Protein AF-A0A529PPK9-F1 (afdb_monomer_lite)

Radius of gyration: 27.3 Å; chains: 1; bounding box: 68×20×69 Å

Secondary structure (DSSP, 8-state):
-------PPP-------------------SPPPBTTB-GGG------------TT----THHHHHHHHHHHT-

Sequence (73 aa):
MTELTPSAINGQAAQTKAAAVKTATRTATGMAAQGLYDPRNEHDACGVGFIVNMKGVKSHQIVKDGLAVLENL

Structure (mmCIF, N/CA/C/O backbone):
data_AF-A0A529PPK9-F1
#
_entry.id   AF-A0A529PPK9-F1
#
loop_
_atom_site.group_PDB
_atom_site.id
_atom_site.type_symbol
_atom_site.label_atom_id
_atom_site.label_alt_id
_atom_site.label_comp_id
_atom_site.label_asym_id
_atom_site.label_entity_id
_atom_site.label_seq_id
_atom_site.pdbx_PDB_ins_code
_atom_site.Cartn_x
_atom_site.Cartn_y
_atom_site.Cartn_z
_atom_site.occupancy
_atom_site.B_iso_or_equiv
_atom_site.auth_seq_id
_atom_site.auth_comp_id
_atom_site.auth_asym_id
_atom_site.auth_atom_id
_atom_site.pdbx_PDB_model_num
ATOM 1 N N . MET A 1 1 ? 55.250 4.612 -23.692 1.00 43.12 1 MET A N 1
ATOM 2 C CA . MET A 1 1 ? 55.013 5.069 -25.075 1.00 43.12 1 MET A CA 1
ATOM 3 C C . MET A 1 1 ? 53.696 4.472 -25.508 1.00 43.12 1 MET A C 1
ATOM 5 O O . MET A 1 1 ? 53.511 3.273 -25.367 1.00 43.12 1 MET A O 1
ATOM 9 N N . THR A 1 2 ? 52.760 5.344 -25.842 1.00 43.88 2 THR A N 1
ATOM 10 C CA . THR A 1 2 ? 51.328 5.091 -25.978 1.00 43.88 2 THR A CA 1
ATOM 11 C C . THR A 1 2 ? 51.023 4.543 -27.369 1.00 43.88 2 THR A C 1
ATOM 13 O O . THR A 1 2 ? 51.269 5.245 -28.342 1.00 43.88 2 THR A O 1
ATOM 16 N N . GLU A 1 3 ? 50.455 3.345 -27.477 1.00 46.69 3 GLU A N 1
ATOM 17 C CA . GLU A 1 3 ? 49.855 2.874 -28.732 1.00 46.69 3 GLU A CA 1
ATOM 18 C C . GLU A 1 3 ? 48.364 3.242 -28.712 1.00 46.69 3 GLU A C 1
ATOM 20 O O . GLU A 1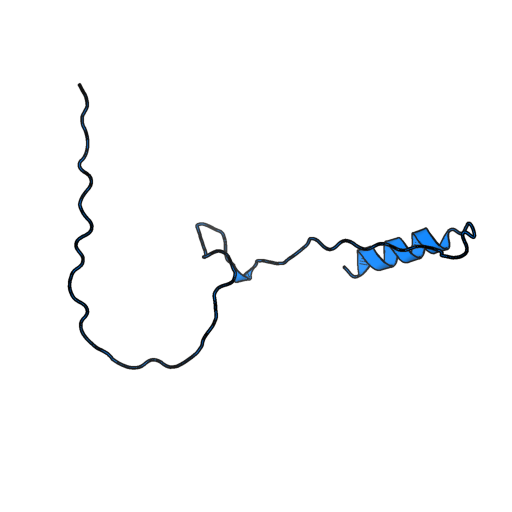 3 ? 47.537 2.558 -28.109 1.00 46.69 3 GLU A O 1
ATOM 25 N N . LEU A 1 4 ? 48.038 4.392 -29.314 1.00 55.16 4 LEU A N 1
ATOM 26 C CA . LEU A 1 4 ? 46.671 4.766 -29.672 1.00 55.16 4 LEU A CA 1
ATOM 27 C C . LEU A 1 4 ? 46.245 3.945 -30.894 1.00 55.16 4 LEU A C 1
ATOM 29 O O . LEU A 1 4 ? 46.654 4.232 -32.017 1.00 55.16 4 LEU A O 1
ATOM 33 N N . THR A 1 5 ? 45.363 2.972 -30.697 1.00 56.22 5 THR A N 1
ATOM 34 C CA . THR A 1 5 ? 44.566 2.406 -31.791 1.00 56.22 5 THR A CA 1
ATOM 35 C C . THR A 1 5 ? 43.581 3.460 -32.325 1.00 56.22 5 THR A C 1
ATOM 37 O O . THR A 1 5 ? 42.907 4.119 -31.528 1.00 56.22 5 THR A O 1
ATOM 40 N N . PRO A 1 6 ? 43.487 3.648 -33.653 1.00 53.97 6 PRO A N 1
ATOM 41 C CA . PRO A 1 6 ? 42.784 4.772 -34.261 1.00 53.97 6 PRO A CA 1
ATOM 42 C C . PRO A 1 6 ? 41.261 4.584 -34.258 1.00 53.97 6 PRO A C 1
ATOM 44 O O . PRO A 1 6 ? 40.741 3.550 -34.677 1.00 53.97 6 PRO A O 1
ATOM 47 N N . SER A 1 7 ? 40.542 5.632 -33.846 1.00 49.06 7 SER A N 1
ATOM 48 C CA . SER A 1 7 ? 39.103 5.791 -34.065 1.00 49.06 7 SER A CA 1
ATOM 49 C C . SER A 1 7 ? 38.807 5.818 -35.566 1.00 49.06 7 SER A C 1
ATOM 51 O O . SER A 1 7 ? 39.014 6.833 -36.233 1.00 49.06 7 SER A O 1
ATOM 53 N N . ALA A 1 8 ? 38.327 4.696 -36.103 1.00 54.28 8 ALA A N 1
ATOM 54 C CA . ALA A 1 8 ? 37.806 4.632 -37.457 1.00 54.28 8 ALA A CA 1
ATOM 55 C C . ALA A 1 8 ? 36.478 5.397 -37.529 1.00 54.28 8 ALA A C 1
ATOM 57 O O . ALA A 1 8 ? 35.489 5.076 -36.872 1.00 54.28 8 ALA A O 1
ATOM 58 N N . ILE A 1 9 ? 36.526 6.454 -38.326 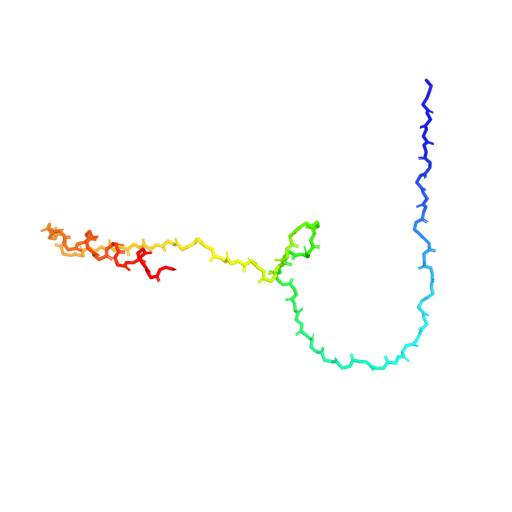1.00 46.88 9 ILE A N 1
ATOM 59 C CA . ILE A 1 9 ? 35.458 7.367 -38.696 1.00 46.88 9 ILE A CA 1
ATOM 60 C C . ILE A 1 9 ? 34.237 6.633 -39.269 1.00 46.88 9 ILE A C 1
ATOM 62 O O . ILE A 1 9 ? 34.328 5.856 -40.219 1.00 46.88 9 ILE A O 1
ATOM 66 N N . ASN A 1 10 ? 33.068 6.933 -38.705 1.00 50.44 10 ASN A N 1
ATOM 67 C CA . ASN A 1 10 ? 31.776 6.624 -39.303 1.00 50.44 10 ASN A CA 1
ATOM 68 C C . ASN A 1 10 ? 31.691 7.264 -40.695 1.00 50.44 10 ASN A C 1
ATOM 70 O O . ASN A 1 10 ? 31.698 8.487 -40.828 1.00 50.44 10 ASN A O 1
ATOM 74 N N . GLY A 1 11 ? 31.569 6.427 -41.720 1.00 43.31 11 GLY A N 1
ATOM 75 C CA . GLY A 1 11 ? 31.389 6.839 -43.105 1.00 43.31 11 GLY A CA 1
ATOM 76 C C . GLY A 1 11 ? 30.513 5.843 -43.851 1.00 43.31 11 GLY A C 1
ATOM 77 O O . GLY A 1 11 ? 30.983 5.175 -44.763 1.00 43.31 11 GLY A O 1
ATOM 78 N N . GLN A 1 12 ? 29.242 5.721 -43.462 1.00 45.75 12 GLN A N 1
ATOM 79 C CA . GLN A 1 12 ? 28.233 5.078 -44.305 1.00 45.75 12 GLN A CA 1
ATOM 80 C C . GLN A 1 12 ? 27.416 6.157 -45.008 1.00 45.75 12 GLN A C 1
ATOM 82 O O . GLN A 1 12 ? 26.433 6.689 -44.496 1.00 45.75 12 GLN A O 1
ATOM 87 N N . ALA A 1 13 ? 27.902 6.496 -46.198 1.00 36.12 13 ALA A N 1
ATOM 88 C CA . ALA A 1 13 ? 27.159 7.193 -47.228 1.00 36.12 13 ALA A CA 1
ATOM 89 C C . ALA A 1 13 ? 26.176 6.234 -47.930 1.00 36.12 13 ALA A C 1
ATOM 91 O O . ALA A 1 13 ? 26.413 5.031 -48.001 1.00 36.12 13 ALA A O 1
ATOM 92 N N . ALA A 1 14 ? 25.142 6.835 -48.528 1.00 40.03 14 ALA A N 1
ATOM 93 C CA . ALA A 1 14 ? 24.226 6.294 -49.538 1.00 40.03 14 ALA A CA 1
ATOM 94 C C . ALA A 1 14 ? 22.985 5.513 -49.052 1.00 40.03 14 ALA A C 1
ATOM 96 O O . ALA A 1 14 ? 22.912 4.287 -49.062 1.00 40.03 14 ALA A O 1
ATOM 97 N N . GLN A 1 15 ? 21.923 6.277 -48.776 1.00 51.12 15 GLN A N 1
ATOM 98 C CA . GLN A 1 15 ? 20.537 5.842 -48.962 1.00 51.12 15 GLN A CA 1
ATOM 99 C C . GLN A 1 15 ? 20.294 5.443 -50.429 1.00 51.12 15 GLN A C 1
ATOM 101 O O . GLN A 1 15 ? 20.506 6.257 -51.327 1.00 51.12 15 GLN A O 1
ATOM 106 N N . THR A 1 16 ? 19.755 4.244 -50.675 1.00 41.12 16 THR A N 1
ATOM 107 C CA . THR A 1 16 ? 19.075 3.907 -51.938 1.00 41.12 16 THR A CA 1
ATOM 108 C C . THR A 1 16 ? 17.730 3.204 -51.675 1.00 41.12 16 THR A C 1
ATOM 110 O O . THR A 1 16 ? 17.641 2.142 -51.075 1.00 41.12 16 THR A O 1
ATOM 113 N N . LYS A 1 17 ? 16.676 3.926 -52.076 1.00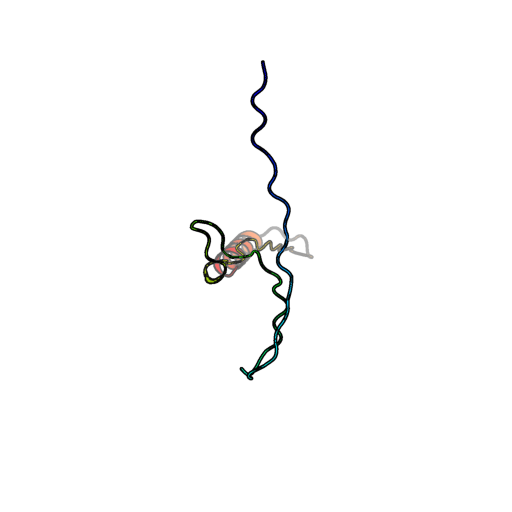 44.47 17 LYS A N 1
ATOM 114 C CA . LYS A 1 17 ? 15.239 3.649 -52.296 1.00 44.47 17 LYS A CA 1
ATOM 115 C C . LYS A 1 17 ? 14.611 2.247 -52.052 1.00 44.47 17 LYS A C 1
ATOM 117 O O . LYS A 1 17 ? 14.859 1.299 -52.781 1.00 44.47 17 LYS A O 1
ATOM 122 N N . ALA A 1 18 ? 13.606 2.271 -51.164 1.00 48.00 18 ALA A N 1
ATOM 123 C CA . ALA A 1 18 ? 12.192 1.855 -51.295 1.00 48.00 18 ALA A CA 1
ATOM 124 C C . ALA A 1 18 ? 11.782 0.462 -51.842 1.00 48.00 18 ALA A C 1
ATOM 126 O O . ALA A 1 18 ? 11.702 0.257 -53.049 1.00 48.00 18 ALA A O 1
ATOM 127 N N . ALA A 1 19 ? 11.253 -0.382 -50.943 1.00 41.31 19 ALA A N 1
ATOM 128 C CA . ALA A 1 19 ? 10.102 -1.259 -51.195 1.00 41.31 19 ALA A CA 1
ATOM 129 C C . ALA A 1 19 ? 9.315 -1.472 -49.883 1.00 41.31 19 ALA A C 1
ATOM 131 O O . ALA A 1 19 ? 9.891 -1.586 -48.805 1.00 41.31 19 ALA A O 1
ATOM 132 N N . ALA A 1 20 ? 7.989 -1.426 -49.980 1.00 55.50 20 ALA A N 1
ATOM 133 C CA . ALA A 1 20 ? 7.045 -1.235 -48.886 1.00 55.50 20 ALA A CA 1
ATOM 134 C C . ALA A 1 20 ? 6.932 -2.418 -47.907 1.00 55.50 20 ALA A C 1
ATOM 136 O O . ALA A 1 20 ? 6.637 -3.531 -48.329 1.00 55.50 20 ALA A O 1
ATOM 137 N N . VAL A 1 21 ? 6.993 -2.140 -46.596 1.00 49.53 21 VAL A N 1
ATOM 138 C CA . VAL A 1 21 ? 6.376 -2.982 -45.555 1.00 49.53 21 VAL A CA 1
ATOM 139 C C . VAL A 1 21 ? 5.711 -2.089 -44.502 1.00 49.53 21 VAL A C 1
ATOM 141 O O . VAL A 1 21 ? 6.327 -1.576 -43.579 1.00 49.53 21 VAL A O 1
ATOM 144 N N . LYS A 1 22 ? 4.425 -1.844 -44.753 1.00 52.34 22 LYS A N 1
ATOM 145 C CA . LYS A 1 22 ? 3.293 -1.865 -43.819 1.00 52.34 22 LYS A CA 1
ATOM 146 C C . LYS A 1 22 ? 3.583 -1.693 -42.305 1.00 52.34 22 LYS A C 1
ATOM 148 O O . LYS A 1 22 ? 4.098 -2.594 -41.658 1.00 52.34 22 LYS A O 1
ATOM 153 N N . THR A 1 23 ? 2.974 -0.633 -41.760 1.00 47.34 23 THR A N 1
ATOM 154 C CA . THR A 1 23 ? 2.302 -0.577 -40.442 1.00 47.34 23 THR A CA 1
ATOM 155 C C . THR A 1 23 ? 3.106 -0.217 -39.182 1.00 47.34 23 THR A C 1
ATOM 157 O O . THR A 1 23 ? 4.064 -0.868 -38.796 1.00 47.34 23 THR A O 1
ATOM 160 N N . ALA A 1 24 ? 2.505 0.754 -38.479 1.00 52.16 24 ALA A N 1
ATOM 161 C CA . ALA A 1 24 ? 2.526 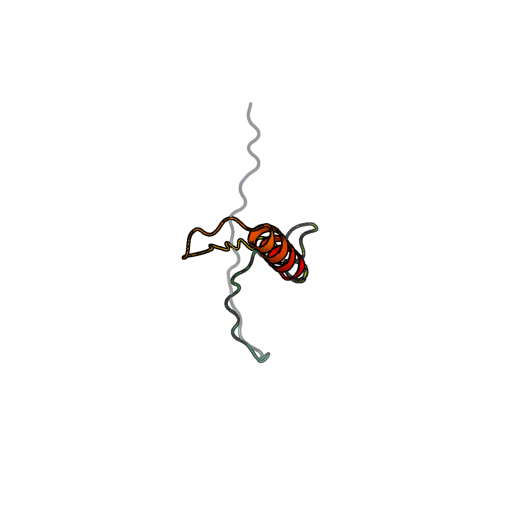1.029 -37.042 1.00 52.16 24 ALA A CA 1
ATOM 162 C C . ALA A 1 24 ? 3.707 1.821 -36.467 1.00 52.16 24 ALA A C 1
ATOM 164 O O . ALA A 1 24 ? 4.694 1.294 -35.969 1.00 52.16 24 ALA A O 1
ATOM 165 N N . THR A 1 25 ? 3.472 3.128 -36.375 1.00 59.38 25 THR A N 1
ATOM 166 C CA . THR A 1 25 ? 3.436 3.857 -35.101 1.00 59.38 25 THR A CA 1
ATOM 167 C C . THR A 1 25 ? 3.525 2.947 -33.866 1.00 59.38 25 THR A C 1
ATOM 169 O O . THR A 1 25 ? 2.523 2.359 -33.471 1.00 59.38 25 THR A O 1
ATOM 172 N N . ARG A 1 26 ? 4.685 2.882 -33.209 1.00 60.00 26 ARG A N 1
ATOM 173 C CA . ARG A 1 26 ? 4.766 2.778 -31.745 1.00 60.00 26 ARG A CA 1
ATOM 174 C C . ARG A 1 26 ? 5.988 3.560 -31.295 1.00 60.00 26 ARG A C 1
ATOM 176 O O . ARG A 1 26 ? 7.119 3.135 -31.490 1.00 60.00 26 ARG A O 1
ATOM 183 N N . THR A 1 27 ? 5.738 4.726 -30.719 1.00 58.66 27 THR A N 1
ATOM 184 C CA . THR A 1 27 ? 6.689 5.446 -29.878 1.00 58.66 27 THR A CA 1
ATOM 185 C C . THR A 1 27 ? 7.219 4.446 -28.849 1.00 58.66 27 THR A C 1
ATOM 187 O O . THR A 1 27 ? 6.454 3.965 -28.015 1.00 58.66 27 THR A O 1
ATOM 190 N N . ALA A 1 28 ? 8.481 4.037 -28.970 1.00 63.38 28 ALA A N 1
ATOM 191 C CA . ALA A 1 28 ? 9.106 3.129 -28.020 1.00 63.38 28 ALA A CA 1
ATOM 192 C C . ALA A 1 28 ? 9.333 3.899 -26.713 1.00 63.38 28 ALA A C 1
ATOM 194 O O . ALA A 1 28 ? 10.315 4.617 -26.568 1.00 63.38 28 ALA A O 1
ATOM 195 N N . THR A 1 29 ? 8.392 3.803 -25.779 1.00 64.12 29 THR A N 1
ATOM 196 C CA . THR A 1 29 ? 8.503 4.390 -24.434 1.00 64.12 29 THR A CA 1
ATOM 197 C C . THR A 1 29 ? 9.193 3.437 -23.450 1.00 64.12 29 THR A C 1
ATOM 199 O O . THR A 1 29 ? 8.935 3.504 -22.256 1.00 64.12 29 THR A O 1
ATOM 202 N N . GLY A 1 30 ? 10.045 2.530 -23.938 1.00 71.00 30 GLY A N 1
ATOM 203 C CA . GLY A 1 30 ? 10.732 1.518 -23.134 1.00 71.00 30 GLY A CA 1
ATOM 204 C C . GLY A 1 30 ? 12.175 1.315 -23.590 1.00 71.00 30 GLY A C 1
ATOM 205 O O . GLY A 1 30 ? 12.522 1.617 -24.733 1.00 71.00 30 GLY A O 1
ATOM 206 N N . MET A 1 31 ? 13.016 0.823 -22.679 1.00 80.38 31 MET A N 1
ATOM 207 C CA . MET A 1 31 ? 14.414 0.485 -22.950 1.00 80.38 31 MET A CA 1
ATOM 208 C C . MET A 1 31 ? 14.520 -0.508 -24.117 1.00 80.38 31 MET A C 1
ATOM 210 O O . MET A 1 31 ? 13.734 -1.450 -24.215 1.00 80.38 31 MET A O 1
ATOM 214 N N . ALA A 1 32 ? 15.499 -0.316 -25.004 1.00 86.44 32 ALA A N 1
ATOM 215 C CA . ALA A 1 32 ? 15.790 -1.292 -26.050 1.00 86.44 32 ALA A CA 1
ATOM 216 C C . ALA A 1 32 ? 16.334 -2.593 -25.434 1.00 86.44 32 ALA A C 1
ATOM 218 O O . ALA A 1 32 ? 17.013 -2.560 -24.406 1.00 86.44 32 ALA A O 1
ATOM 219 N N . ALA A 1 33 ? 16.060 -3.733 -26.074 1.00 91.06 33 ALA A N 1
ATOM 220 C CA . ALA A 1 33 ? 16.627 -5.017 -25.664 1.00 91.06 33 ALA A CA 1
ATOM 221 C C . ALA A 1 33 ? 18.165 -4.944 -25.651 1.00 91.06 33 ALA A C 1
ATOM 223 O O . ALA A 1 33 ? 18.763 -4.459 -26.613 1.00 91.06 33 ALA A O 1
ATOM 224 N N . GLN A 1 34 ? 18.796 -5.407 -24.567 1.00 90.06 34 GLN A N 1
ATOM 225 C CA . GLN A 1 34 ? 20.246 -5.312 -24.372 1.00 90.06 34 GLN A CA 1
ATOM 226 C C . GLN A 1 34 ? 20.773 -6.476 -23.523 1.00 90.06 34 GLN A C 1
ATOM 228 O O . GLN A 1 34 ? 20.337 -6.691 -22.395 1.00 90.06 34 GLN A O 1
ATOM 233 N N . GLY A 1 35 ? 21.757 -7.220 -24.032 1.00 90.50 35 GLY A N 1
ATOM 234 C CA . GLY A 1 35 ? 22.262 -8.416 -23.346 1.00 90.50 35 GLY A CA 1
ATOM 235 C C . GLY A 1 35 ? 21.151 -9.453 -23.115 1.00 90.50 35 GLY A C 1
ATOM 236 O O . GLY A 1 35 ? 20.457 -9.824 -24.054 1.00 90.50 35 GLY A O 1
ATOM 237 N N . LEU A 1 36 ? 20.978 -9.913 -21.871 1.00 91.69 36 LEU A N 1
ATOM 238 C CA . LEU A 1 36 ? 19.898 -10.837 -21.476 1.00 91.69 36 LEU A CA 1
ATOM 239 C C . LEU A 1 36 ? 18.557 -10.136 -21.173 1.00 91.69 36 LEU A C 1
ATOM 241 O O . LEU A 1 36 ? 17.592 -10.809 -20.818 1.00 91.69 36 LEU A O 1
ATOM 245 N N . TYR A 1 37 ? 18.484 -8.805 -21.280 1.00 89.38 37 TYR A N 1
ATOM 246 C CA . TYR A 1 37 ? 17.251 -8.051 -21.051 1.00 89.38 37 TYR A CA 1
ATOM 247 C C . TYR A 1 37 ? 16.311 -8.129 -22.263 1.00 89.38 37 TYR A C 1
ATOM 249 O O . TYR A 1 37 ? 16.677 -7.721 -23.369 1.00 89.38 37 TYR A O 1
ATOM 257 N N . ASP A 1 38 ? 15.082 -8.598 -22.032 1.00 90.69 38 ASP A N 1
ATOM 258 C CA . ASP A 1 38 ? 13.980 -8.608 -22.997 1.00 90.69 38 ASP A CA 1
ATOM 259 C C . ASP A 1 38 ? 12.864 -7.657 -22.518 1.00 90.69 38 ASP A C 1
ATOM 261 O O . ASP A 1 38 ? 12.191 -7.981 -21.537 1.00 90.69 38 ASP A O 1
ATOM 265 N N . PRO A 1 39 ? 12.615 -6.523 -23.207 1.00 87.81 39 PRO A N 1
ATOM 266 C CA . PRO A 1 39 ? 11.588 -5.549 -22.828 1.00 87.81 39 PRO A CA 1
ATOM 267 C C . PRO A 1 39 ? 10.167 -6.126 -22.771 1.00 87.81 39 PRO A C 1
ATOM 269 O O . PRO A 1 39 ? 9.276 -5.507 -22.200 1.00 87.81 39 PRO A O 1
ATOM 272 N N . ARG A 1 40 ? 9.920 -7.299 -23.374 1.00 88.19 40 ARG A N 1
ATOM 273 C CA . ARG A 1 40 ? 8.623 -7.994 -23.299 1.00 88.19 40 ARG A CA 1
ATOM 274 C C . ARG A 1 40 ? 8.355 -8.615 -21.928 1.00 88.19 40 ARG A C 1
ATOM 276 O O . ARG A 1 40 ? 7.198 -8.878 -21.623 1.00 88.19 40 ARG A O 1
ATOM 283 N N . ASN A 1 41 ? 9.406 -8.847 -21.142 1.00 85.50 41 ASN A N 1
ATOM 284 C CA . ASN A 1 41 ? 9.330 -9.363 -19.775 1.00 85.50 41 ASN A CA 1
ATOM 285 C C . ASN A 1 41 ? 9.364 -8.231 -18.733 1.00 85.50 41 ASN A C 1
ATOM 287 O O . ASN A 1 41 ? 9.473 -8.503 -17.539 1.00 8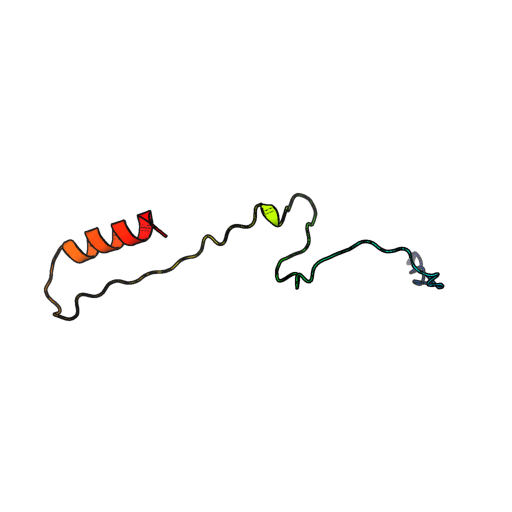5.50 41 ASN A O 1
ATOM 291 N N . GLU A 1 42 ? 9.324 -6.972 -19.179 1.00 81.00 42 GLU A N 1
ATOM 292 C CA . GLU A 1 42 ? 9.233 -5.821 -18.292 1.00 81.00 42 GLU A CA 1
ATOM 293 C C . GLU A 1 42 ? 7.825 -5.743 -17.696 1.00 81.00 42 GLU A C 1
ATOM 295 O O . GLU A 1 42 ? 6.828 -5.649 -18.418 1.00 81.00 42 GLU A O 1
ATOM 300 N N . HIS A 1 43 ? 7.756 -5.765 -16.370 1.00 79.19 43 HIS A N 1
ATOM 301 C CA . HIS A 1 43 ? 6.525 -5.615 -15.613 1.00 79.19 43 HIS A CA 1
ATOM 302 C C . HIS A 1 43 ? 6.758 -4.538 -14.559 1.00 79.19 43 HIS A C 1
ATOM 304 O O . HIS A 1 43 ? 7.643 -4.676 -13.717 1.00 79.19 43 HIS A O 1
ATOM 310 N N . ASP A 1 44 ? 5.956 -3.475 -14.604 1.00 71.50 44 ASP A N 1
ATOM 311 C CA . ASP A 1 44 ? 5.935 -2.487 -13.532 1.00 71.50 44 ASP A CA 1
ATOM 312 C C . ASP A 1 44 ? 5.444 -3.179 -12.252 1.00 71.50 44 ASP A C 1
ATOM 314 O O . ASP A 1 44 ? 4.331 -3.702 -12.214 1.00 71.50 44 ASP A O 1
ATOM 318 N N . ALA A 1 45 ? 6.308 -3.269 -11.243 1.00 62.53 45 ALA A N 1
ATOM 319 C CA . ALA A 1 45 ? 6.038 -3.989 -9.998 1.00 62.53 45 ALA A CA 1
ATOM 320 C C . ALA A 1 45 ? 5.976 -3.053 -8.780 1.00 62.53 45 ALA A C 1
ATOM 322 O O . ALA A 1 45 ? 6.001 -3.521 -7.641 1.00 62.53 45 ALA A O 1
ATOM 323 N N . CYS A 1 46 ? 5.935 -1.732 -8.982 1.00 75.69 46 CYS A N 1
ATOM 324 C CA . CYS A 1 46 ? 6.005 -0.759 -7.894 1.00 75.69 46 CYS A CA 1
ATOM 325 C C . CYS A 1 46 ? 4.718 0.064 -7.752 1.00 75.69 46 CYS A C 1
ATOM 327 O O . CYS A 1 46 ? 4.679 1.271 -7.983 1.00 75.69 46 CYS A O 1
ATOM 329 N N . GLY A 1 47 ? 3.662 -0.593 -7.270 1.00 80.06 47 GLY A N 1
ATOM 330 C CA . GLY A 1 47 ? 2.480 0.085 -6.746 1.00 80.06 47 GLY A CA 1
ATOM 331 C C . GLY A 1 47 ? 2.682 0.559 -5.301 1.00 80.06 47 GLY A C 1
ATOM 332 O O . GLY A 1 47 ? 3.338 -0.101 -4.496 1.00 80.06 47 GLY A O 1
ATOM 333 N N . VAL A 1 48 ? 2.085 1.695 -4.940 1.00 88.88 48 VAL A N 1
ATOM 334 C CA . VAL A 1 48 ? 1.917 2.124 -3.541 1.00 88.88 48 VAL A CA 1
ATOM 335 C C . VAL A 1 48 ? 0.464 2.527 -3.314 1.00 88.88 48 VAL A C 1
ATOM 337 O O . VAL A 1 48 ? -0.135 3.212 -4.139 1.00 88.88 48 VAL A O 1
ATOM 340 N N . GLY A 1 49 ? -0.109 2.111 -2.186 1.00 88.12 49 GLY A N 1
ATOM 341 C CA . GLY A 1 49 ? -1.487 2.418 -1.807 1.00 88.12 49 GLY A CA 1
ATOM 342 C C . GLY A 1 49 ? -1.579 2.835 -0.343 1.00 88.12 49 GLY A C 1
ATOM 343 O O . GLY A 1 49 ? -0.755 2.431 0.477 1.00 88.12 49 GLY A O 1
ATOM 344 N N . PHE A 1 50 ? -2.576 3.653 -0.003 1.00 93.25 50 PHE A N 1
ATOM 345 C CA . PHE A 1 50 ? -2.834 4.070 1.376 1.00 93.25 50 PHE A CA 1
ATOM 346 C C . PHE A 1 50 ? -4.321 3.955 1.710 1.00 93.25 50 PHE A C 1
ATOM 348 O O . PHE A 1 50 ? -5.182 4.147 0.855 1.00 93.25 50 PHE A O 1
ATOM 355 N N . ILE A 1 51 ? -4.620 3.678 2.979 1.00 93.88 51 ILE A N 1
ATOM 356 C CA . ILE A 1 51 ? -5.981 3.665 3.521 1.00 93.88 51 ILE A CA 1
ATOM 357 C C . ILE A 1 51 ? -6.007 4.520 4.784 1.00 93.88 51 ILE A C 1
ATOM 359 O O . ILE A 1 51 ? -5.088 4.475 5.600 1.00 93.88 51 ILE A O 1
ATOM 363 N N . VAL A 1 52 ? -7.076 5.301 4.951 1.00 94.81 52 VAL A N 1
ATOM 364 C CA . VAL A 1 52 ? -7.300 6.165 6.115 1.00 94.81 52 VAL A CA 1
ATOM 365 C C . VAL A 1 52 ? -8.729 6.007 6.618 1.00 94.81 52 VAL A C 1
ATOM 367 O O . VAL A 1 52 ? -9.691 6.090 5.858 1.00 94.81 52 VAL A O 1
ATOM 370 N N . ASN A 1 53 ? -8.879 5.869 7.936 1.00 96.75 53 ASN A N 1
ATOM 371 C CA . ASN A 1 53 ? -10.168 6.046 8.592 1.00 96.75 53 ASN A CA 1
ATOM 372 C C . ASN A 1 53 ? -10.388 7.534 8.905 1.00 96.75 53 ASN A C 1
ATOM 374 O O . ASN A 1 53 ? -9.876 8.044 9.901 1.00 96.75 53 ASN A O 1
ATOM 378 N N . MET A 1 54 ? -11.201 8.215 8.092 1.00 96.94 54 MET A N 1
ATOM 379 C CA . MET A 1 54 ? -11.484 9.653 8.247 1.00 96.94 54 MET A CA 1
ATOM 380 C C . MET A 1 54 ? -12.169 10.018 9.573 1.00 96.94 54 MET A C 1
ATOM 382 O O . MET A 1 54 ? -12.121 11.169 9.992 1.00 96.94 54 MET A O 1
ATOM 386 N N . LYS A 1 55 ? -12.809 9.052 10.244 1.00 96.44 55 LYS A N 1
ATOM 387 C CA . LYS A 1 55 ? -13.479 9.269 11.535 1.00 96.44 55 LYS A CA 1
ATOM 388 C C . LYS A 1 55 ? -12.536 9.091 12.730 1.00 96.44 55 LYS A C 1
ATOM 390 O O . LYS A 1 55 ? -12.971 9.271 13.861 1.00 96.44 55 LYS A O 1
ATOM 395 N N . GLY A 1 56 ? -11.285 8.675 12.509 1.00 95.06 56 GLY A N 1
ATOM 396 C CA . GLY A 1 56 ? -10.294 8.473 13.574 1.00 95.06 56 GLY A CA 1
ATOM 397 C C . GLY A 1 56 ? -10.622 7.335 14.548 1.00 95.06 56 GLY A C 1
ATOM 398 O O . GLY A 1 56 ? -9.995 7.213 15.598 1.00 95.06 56 GLY A O 1
ATOM 399 N N . VAL A 1 57 ? -11.605 6.490 14.228 1.00 96.62 57 VAL A N 1
ATOM 400 C CA . VAL A 1 57 ? -12.012 5.390 15.107 1.00 96.62 57 VAL A CA 1
ATOM 401 C C . VAL A 1 57 ? -10.969 4.277 15.043 1.00 96.62 57 VAL A C 1
ATOM 403 O O . VAL A 1 57 ? -10.721 3.697 13.983 1.00 96.62 57 VAL A O 1
ATOM 406 N N . LYS A 1 58 ? -10.384 3.943 16.196 1.00 95.94 58 LYS A N 1
ATOM 407 C CA . LYS A 1 58 ? -9.450 2.821 16.321 1.00 95.94 58 LYS A CA 1
ATOM 408 C C . LYS A 1 58 ? -10.162 1.509 15.984 1.00 95.94 58 LYS A C 1
ATOM 410 O O . LYS A 1 58 ? -11.152 1.153 16.614 1.00 95.94 58 LYS A O 1
ATOM 415 N N . SER A 1 59 ? -9.626 0.772 15.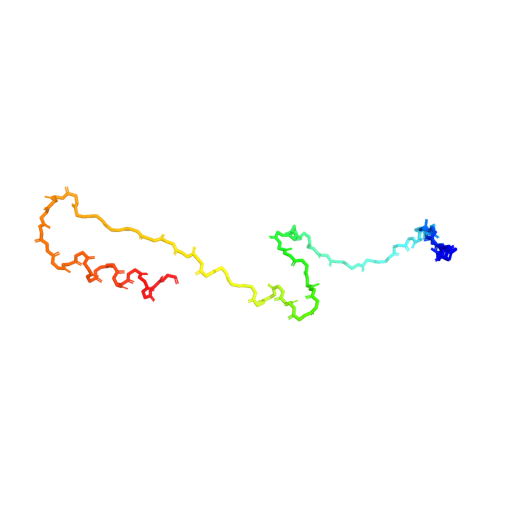016 1.00 96.81 59 SER A N 1
ATOM 416 C CA . SER A 1 59 ? -10.115 -0.551 14.626 1.00 96.81 59 SER A CA 1
ATOM 417 C C . SER A 1 59 ? -9.004 -1.354 13.951 1.00 96.81 59 SER A C 1
ATOM 419 O O . SER A 1 59 ? -8.131 -0.777 13.309 1.00 96.81 59 SER A O 1
ATOM 421 N N . HIS A 1 60 ? -9.059 -2.684 14.050 1.00 97.69 60 HIS A N 1
ATOM 422 C CA . HIS A 1 60 ? -8.181 -3.585 13.292 1.00 97.69 60 HIS A CA 1
ATOM 423 C C . HIS A 1 60 ? -8.586 -3.690 11.806 1.00 97.69 60 HIS A C 1
ATOM 425 O O . HIS A 1 60 ? -7.885 -4.308 11.007 1.00 97.69 60 HIS A O 1
ATOM 431 N N . GLN A 1 61 ? -9.716 -3.094 11.411 1.00 97.25 61 GLN A N 1
ATOM 432 C CA . GLN A 1 61 ? -10.184 -3.124 10.025 1.00 97.25 61 GLN A CA 1
ATOM 433 C C . GLN A 1 61 ? -9.179 -2.477 9.061 1.00 97.25 61 GLN A C 1
ATOM 435 O O . GLN A 1 61 ? -8.896 -3.059 8.024 1.00 97.25 61 GLN A O 1
ATOM 440 N N . ILE A 1 62 ? -8.536 -1.370 9.460 1.00 96.25 62 ILE A N 1
ATOM 441 C CA . ILE A 1 62 ? -7.532 -0.673 8.634 1.00 96.25 62 ILE A CA 1
ATOM 442 C C . ILE A 1 62 ? -6.354 -1.579 8.234 1.00 96.25 62 ILE A C 1
ATOM 444 O O . ILE A 1 62 ? -5.803 -1.444 7.149 1.00 96.25 62 ILE A O 1
ATOM 448 N N . VAL A 1 63 ? -5.992 -2.537 9.094 1.00 96.12 63 VAL A N 1
ATOM 449 C CA . VAL A 1 63 ? -4.925 -3.508 8.818 1.00 96.12 63 VAL A CA 1
ATOM 450 C C . VAL A 1 63 ? -5.402 -4.553 7.812 1.00 96.12 63 VAL A C 1
ATOM 452 O O . VAL A 1 63 ? -4.671 -4.884 6.885 1.00 96.12 63 VAL A O 1
ATOM 455 N N . LYS A 1 64 ? -6.636 -5.051 7.967 1.00 97.50 64 LYS A N 1
ATOM 456 C CA . LYS A 1 64 ? -7.232 -6.023 7.037 1.00 97.50 64 LYS A CA 1
ATOM 457 C C . LYS A 1 64 ? -7.380 -5.429 5.638 1.00 97.50 64 LYS A C 1
ATOM 459 O O . LYS A 1 64 ? -7.004 -6.073 4.667 1.00 97.50 64 LYS A O 1
ATOM 464 N N . ASP A 1 65 ? -7.870 -4.195 5.556 1.00 95.50 65 ASP A N 1
ATOM 465 C CA . ASP A 1 65 ? -8.033 -3.495 4.284 1.00 95.50 65 ASP A CA 1
ATOM 466 C C . ASP A 1 65 ? -6.666 -3.228 3.630 1.00 95.50 65 ASP A C 1
ATOM 468 O O . ASP A 1 65 ? -6.519 -3.380 2.422 1.00 95.50 65 ASP A O 1
ATOM 472 N N . GLY A 1 66 ? -5.639 -2.894 4.424 1.00 95.56 66 GLY A N 1
ATOM 473 C CA . GLY A 1 66 ? -4.272 -2.719 3.928 1.00 95.56 66 GLY A CA 1
ATOM 474 C C . GLY A 1 66 ? -3.678 -3.995 3.327 1.00 95.56 66 GLY A C 1
ATOM 475 O O . GLY A 1 66 ? -3.056 -3.935 2.273 1.00 95.56 66 GLY A O 1
ATOM 476 N N . LEU A 1 67 ? -3.908 -5.157 3.947 1.00 95.31 67 LEU A N 1
ATOM 477 C CA . LEU A 1 67 ? -3.479 -6.443 3.385 1.00 95.31 67 LEU A CA 1
ATOM 478 C C . LEU A 1 67 ? -4.196 -6.751 2.064 1.00 95.31 67 LEU A C 1
ATOM 480 O O . LEU A 1 67 ? -3.541 -7.136 1.101 1.00 95.31 67 LEU A O 1
ATOM 484 N N . ALA A 1 68 ? -5.504 -6.491 1.987 1.00 94.56 68 ALA A N 1
ATOM 485 C CA . ALA A 1 68 ? -6.268 -6.676 0.754 1.00 94.56 68 ALA A CA 1
ATOM 486 C C . ALA A 1 68 ? -5.750 -5.798 -0.402 1.00 94.56 68 ALA A C 1
ATOM 488 O O . ALA A 1 68 ? -5.768 -6.231 -1.552 1.00 94.56 68 ALA A O 1
ATOM 489 N N . VAL A 1 69 ? -5.256 -4.586 -0.118 1.00 92.31 69 VAL A N 1
ATOM 490 C CA . VAL A 1 69 ? -4.606 -3.734 -1.131 1.00 92.31 69 VAL A CA 1
ATOM 491 C C . VAL A 1 69 ? -3.318 -4.369 -1.651 1.00 92.31 69 VAL A C 1
ATOM 493 O O . VAL A 1 69 ? -3.092 -4.358 -2.854 1.00 92.31 69 VAL A O 1
ATOM 496 N N . LEU A 1 70 ? -2.491 -4.937 -0.772 1.00 89.44 70 LEU A N 1
ATOM 497 C CA . LEU A 1 70 ? -1.222 -5.557 -1.170 1.00 89.44 70 LEU A CA 1
ATOM 498 C C . LEU A 1 70 ? -1.417 -6.845 -1.979 1.00 89.44 70 LEU A C 1
ATOM 500 O O . LEU A 1 70 ? -0.606 -7.144 -2.847 1.00 89.44 70 LEU A O 1
ATOM 504 N N . GLU A 1 71 ? -2.482 -7.601 -1.710 1.00 89.44 71 GLU A N 1
ATOM 505 C CA . GLU A 1 71 ? -2.816 -8.822 -2.457 1.00 89.44 71 GLU A CA 1
ATOM 506 C C . GLU A 1 71 ? -3.261 -8.551 -3.904 1.00 89.44 71 GLU A C 1
ATOM 508 O O . GLU A 1 71 ? -3.195 -9.454 -4.735 1.00 89.44 71 GLU A O 1
ATOM 513 N N . ASN A 1 72 ? -3.726 -7.334 -4.207 1.00 83.50 72 ASN A N 1
ATOM 514 C CA . ASN A 1 72 ? -4.340 -6.973 -5.491 1.00 83.50 72 ASN A CA 1
ATOM 515 C C . ASN A 1 72 ? -3.600 -5.832 -6.214 1.00 83.50 72 ASN A C 1
ATOM 517 O O . ASN A 1 72 ? -4.221 -5.104 -6.994 1.00 83.50 72 ASN A O 1
ATOM 521 N N . LEU A 1 73 ? -2.317 -5.639 -5.902 1.00 76.75 73 LEU A N 1
ATOM 522 C CA . LEU A 1 73 ? -1.495 -4.544 -6.418 1.00 76.75 73 LEU A CA 1
ATOM 523 C C . LEU A 1 73 ? -0.891 -4.842 -7.794 1.00 76.75 73 LEU A C 1
ATOM 525 O O . LEU A 1 73 ? -0.515 -6.012 -8.034 1.00 76.75 73 LEU A O 1
#

Foldseek 3Di:
DDDDDDDDDDDDDDDDDDDDDDDDDDPPPDDDADDPDDRVPDDDPDDDDADDDPVPDDDCVRVVVVVVVVVVD

pLDDT: mean 73.65, std 20.63, range [36.12, 97.69]